Protein AF-A0A1M3QFX0-F1 (afdb_monomer_lite)

Structure (mmCIF, N/CA/C/O backbone):
data_AF-A0A1M3QFX0-F1
#
_entry.id   AF-A0A1M3QFX0-F1
#
loop_
_atom_site.group_PDB
_atom_site.id
_atom_site.type_symbol
_atom_site.label_atom_id
_atom_site.label_alt_id
_atom_site.label_comp_id
_atom_site.label_asym_id
_atom_site.label_entity_id
_atom_site.label_seq_id
_atom_site.pdbx_PDB_ins_code
_atom_site.Cartn_x
_atom_site.Cartn_y
_atom_site.Cartn_z
_atom_site.occupancy
_atom_site.B_iso_or_equiv
_atom_site.auth_seq_id
_atom_site.auth_comp_id
_atom_site.auth_asym_id
_atom_site.auth_atom_id
_atom_site.pdbx_PDB_model_num
ATOM 1 N N . MET A 1 1 ? -25.333 50.705 -38.492 1.00 44.38 1 MET A N 1
ATOM 2 C CA . MET A 1 1 ? -23.879 50.464 -38.348 1.00 44.38 1 MET A CA 1
ATOM 3 C C . MET A 1 1 ? -23.683 49.141 -37.616 1.00 44.38 1 MET A C 1
ATOM 5 O O . MET A 1 1 ? -24.279 48.973 -36.563 1.00 44.38 1 MET A O 1
ATOM 9 N N . LYS A 1 2 ? -22.956 48.183 -38.211 1.00 36.97 2 LYS A N 1
ATOM 10 C CA . LYS A 1 2 ? -22.658 46.854 -37.637 1.00 36.97 2 LYS A CA 1
ATOM 11 C C . LYS A 1 2 ? -21.360 46.930 -36.823 1.00 36.97 2 LYS A C 1
ATOM 13 O O . LYS A 1 2 ? -20.365 47.413 -37.351 1.00 36.97 2 LYS A O 1
ATOM 18 N N . ILE A 1 3 ? -21.370 46.429 -35.590 1.00 49.78 3 ILE A N 1
ATOM 19 C CA . ILE A 1 3 ? -20.168 46.208 -34.769 1.00 49.78 3 ILE A CA 1
ATOM 20 C C . ILE A 1 3 ? -19.787 44.726 -34.926 1.00 49.78 3 ILE A C 1
ATOM 22 O O . ILE A 1 3 ? -20.654 43.878 -34.702 1.00 49.78 3 ILE A O 1
ATOM 26 N N . PRO A 1 4 ? -18.556 44.373 -35.338 1.00 44.28 4 PRO A N 1
ATOM 27 C CA . PRO A 1 4 ? -18.133 42.982 -35.371 1.00 44.28 4 PRO A CA 1
ATOM 28 C C . PRO A 1 4 ? -17.751 42.529 -33.957 1.00 44.28 4 PRO A C 1
ATOM 30 O O . PRO A 1 4 ? -16.927 43.153 -33.291 1.00 44.28 4 PRO A O 1
ATOM 33 N N . ILE A 1 5 ? -18.360 41.439 -33.499 1.00 51.53 5 ILE A N 1
ATOM 34 C CA . ILE A 1 5 ? -18.006 40.763 -32.250 1.00 51.53 5 ILE A CA 1
ATOM 35 C C . ILE A 1 5 ? -16.856 39.806 -32.583 1.00 51.53 5 ILE A C 1
ATOM 37 O O . ILE A 1 5 ? -17.046 38.873 -33.364 1.00 51.53 5 ILE A O 1
ATOM 41 N N . LEU A 1 6 ? -15.664 40.039 -32.029 1.00 47.34 6 LEU A N 1
ATOM 42 C CA . LEU A 1 6 ? -14.595 39.038 -32.038 1.00 47.34 6 LEU A CA 1
ATOM 43 C C . LEU A 1 6 ? -14.904 37.963 -30.986 1.00 47.34 6 LEU A C 1
ATOM 45 O O . LEU A 1 6 ? -15.192 38.318 -29.840 1.00 47.34 6 LEU A O 1
ATOM 49 N N . PRO A 1 7 ? -14.809 36.663 -31.311 1.00 45.91 7 PRO A N 1
ATOM 50 C CA . PRO A 1 7 ? -14.850 35.631 -30.291 1.00 45.91 7 PRO A CA 1
ATOM 51 C C . PRO A 1 7 ? -13.536 35.653 -29.503 1.00 45.91 7 PRO A C 1
ATOM 53 O O . PRO A 1 7 ? -12.452 35.474 -30.060 1.00 45.91 7 PRO A O 1
ATOM 56 N N . ALA A 1 8 ? -13.638 35.872 -28.192 1.00 52.50 8 ALA A N 1
ATOM 57 C CA . ALA A 1 8 ? -12.545 35.633 -27.265 1.00 52.50 8 ALA A CA 1
ATOM 58 C C . ALA A 1 8 ? -12.223 34.132 -27.276 1.00 52.50 8 ALA A C 1
ATOM 60 O O . ALA A 1 8 ? -13.025 33.309 -26.833 1.00 52.50 8 ALA A O 1
ATOM 61 N N . ALA A 1 9 ? -11.057 33.773 -27.808 1.00 51.00 9 ALA A N 1
ATOM 62 C CA . ALA A 1 9 ? -10.515 32.435 -27.658 1.00 51.00 9 ALA A CA 1
ATOM 63 C C . ALA A 1 9 ? -10.154 32.231 -26.182 1.00 51.00 9 ALA A C 1
ATOM 65 O O . ALA A 1 9 ? -9.140 32.734 -25.699 1.00 51.00 9 ALA A O 1
ATOM 66 N N . VAL A 1 10 ? -11.001 31.507 -25.453 1.00 49.09 10 VAL A N 1
ATOM 67 C CA . VAL A 1 10 ? -10.635 30.961 -24.148 1.00 49.09 10 VAL A CA 1
ATOM 68 C C . VAL A 1 10 ? -9.658 29.824 -24.423 1.00 49.09 10 VAL A C 1
ATOM 70 O O . VAL A 1 10 ? -10.055 28.715 -24.773 1.00 49.09 10 VAL A O 1
ATOM 73 N N . VAL A 1 11 ? -8.362 30.114 -24.318 1.00 46.59 11 VAL A N 1
ATOM 74 C CA . VAL A 1 11 ? -7.335 29.073 -24.257 1.00 46.59 11 VAL A CA 1
ATOM 75 C C . VAL A 1 11 ? -7.480 28.423 -22.887 1.00 46.59 11 VAL A C 1
ATOM 77 O O . VAL A 1 11 ? -6.960 28.913 -21.888 1.00 46.59 11 VAL A O 1
ATOM 80 N N . LEU A 1 12 ? -8.258 27.344 -22.835 1.00 43.19 12 LEU A N 1
ATOM 81 C CA . LEU A 1 12 ? -8.320 26.466 -21.679 1.00 43.19 12 LEU A CA 1
ATOM 82 C C . LEU A 1 12 ? -6.999 25.689 -21.638 1.00 43.19 12 LEU A C 1
ATOM 84 O O . LEU A 1 12 ? -6.868 24.625 -22.236 1.00 43.19 12 LEU A O 1
ATOM 88 N N . THR A 1 13 ? -5.985 26.259 -20.992 1.00 47.16 13 THR A N 1
ATOM 89 C CA . THR A 1 13 ? -4.752 25.551 -20.652 1.00 47.16 13 THR A CA 1
ATOM 90 C C . THR A 1 13 ? -5.096 24.473 -19.631 1.00 47.16 13 THR A C 1
ATOM 92 O O . THR A 1 13 ? -5.205 24.725 -18.432 1.00 47.16 13 THR A O 1
ATOM 95 N N . THR A 1 14 ? -5.300 23.248 -20.111 1.00 44.59 14 THR A N 1
ATOM 96 C CA . THR A 1 14 ? -5.344 22.052 -19.275 1.00 44.59 14 THR A CA 1
ATOM 97 C C . THR A 1 14 ? -3.975 21.871 -18.624 1.00 44.59 14 THR A C 1
ATOM 99 O O . THR A 1 14 ? -3.001 21.460 -19.251 1.00 44.59 14 THR A O 1
ATOM 102 N N . LEU A 1 15 ? -3.889 22.233 -17.344 1.00 43.41 15 LEU A N 1
ATOM 103 C CA . LEU A 1 15 ? -2.782 21.861 -16.474 1.00 43.41 15 LEU A CA 1
ATOM 104 C C . LEU A 1 15 ? -2.763 20.333 -16.368 1.00 43.41 15 LEU A C 1
ATOM 106 O O . LEU A 1 15 ? -3.606 19.740 -15.700 1.00 43.41 15 LEU A O 1
ATOM 110 N N . PHE A 1 16 ? -1.796 19.691 -17.023 1.00 44.28 16 PHE A N 1
ATOM 111 C CA . PHE A 1 16 ? -1.455 18.295 -16.767 1.00 44.28 16 PHE A CA 1
ATOM 112 C C . PHE A 1 16 ? -0.711 18.205 -15.430 1.00 44.28 16 PHE A C 1
ATOM 114 O O . PHE A 1 16 ? 0.499 18.001 -15.378 1.00 44.28 16 PHE A O 1
ATOM 121 N N . THR A 1 17 ? -1.420 18.389 -14.320 1.00 40.72 17 THR A N 1
ATOM 122 C CA . THR A 1 17 ? -0.941 17.910 -13.028 1.00 40.72 17 THR A CA 1
ATOM 123 C C . THR A 1 17 ? -1.111 16.398 -13.029 1.00 40.72 17 THR A C 1
ATOM 125 O O . THR A 1 17 ? -2.207 15.884 -12.826 1.00 40.72 17 THR A O 1
ATOM 128 N N . THR A 1 18 ? -0.024 15.652 -13.234 1.00 46.19 18 THR A N 1
ATOM 129 C CA . THR A 1 18 ? 0.026 14.197 -13.002 1.00 46.19 18 THR A CA 1
ATOM 130 C C . THR A 1 18 ? -0.019 13.886 -11.501 1.00 46.19 18 THR A C 1
ATOM 132 O O . THR A 1 18 ? 0.779 13.109 -10.979 1.00 46.19 18 THR A O 1
ATOM 135 N N . ALA A 1 19 ? -0.939 14.514 -10.768 1.00 44.12 19 ALA A N 1
ATOM 136 C CA . ALA A 1 19 ? -1.335 14.043 -9.460 1.00 4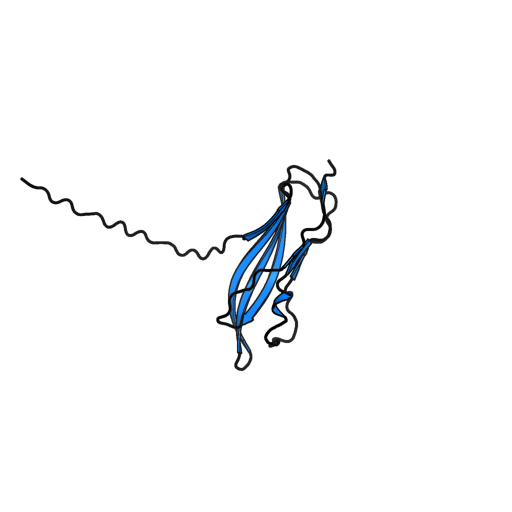4.12 19 ALA A CA 1
ATOM 137 C C . ALA A 1 19 ? -2.111 12.748 -9.705 1.00 44.12 19 ALA A C 1
ATOM 139 O O . ALA A 1 19 ? -3.308 12.778 -9.971 1.00 44.12 19 ALA A O 1
ATOM 140 N N . GLN A 1 20 ? -1.412 11.610 -9.692 1.00 62.03 20 GLN A N 1
ATOM 141 C CA . GLN A 1 20 ? -2.087 10.317 -9.705 1.00 62.03 20 GLN A CA 1
ATOM 142 C C . GLN A 1 20 ? -3.019 10.288 -8.487 1.00 62.03 20 GLN A C 1
ATOM 144 O O . GLN A 1 20 ? -2.575 10.504 -7.352 1.00 62.03 20 GLN A O 1
ATOM 149 N N . ALA A 1 21 ? -4.319 10.165 -8.756 1.00 72.56 21 ALA A N 1
ATOM 150 C CA . ALA A 1 21 ? -5.345 10.135 -7.729 1.00 72.56 21 ALA A CA 1
ATOM 151 C C . ALA A 1 21 ? -5.119 8.914 -6.830 1.00 72.56 21 ALA A C 1
ATOM 153 O O . ALA A 1 21 ? -4.674 7.867 -7.297 1.00 72.56 21 ALA A O 1
ATOM 154 N N . GLN A 1 22 ? -5.401 9.062 -5.537 1.00 85.81 22 GLN A N 1
ATOM 155 C CA . GLN A 1 22 ? -5.455 7.925 -4.625 1.00 85.81 22 GLN A CA 1
ATOM 156 C C . GLN A 1 22 ? -6.634 7.041 -5.040 1.00 85.81 22 GLN A C 1
ATOM 158 O O . GLN A 1 22 ? -7.775 7.500 -5.084 1.00 85.81 22 GLN A O 1
ATOM 163 N N . GLU A 1 23 ? -6.349 5.791 -5.380 1.00 91.88 23 GLU A N 1
ATOM 164 C CA . GLU A 1 23 ? -7.335 4.807 -5.804 1.00 91.88 23 GLU A CA 1
ATOM 165 C C . GLU A 1 23 ? -7.776 3.971 -4.601 1.00 91.88 23 GLU A C 1
ATOM 167 O O . GLU A 1 23 ? -6.958 3.390 -3.882 1.00 91.88 23 GLU A O 1
ATOM 172 N N . VAL A 1 24 ? -9.088 3.923 -4.364 1.00 95.25 24 VAL A N 1
ATOM 173 C CA . VAL A 1 24 ? -9.681 3.134 -3.281 1.00 95.25 24 VAL A CA 1
ATOM 174 C C . VAL A 1 24 ? -9.845 1.694 -3.748 1.00 95.25 24 VAL A C 1
ATOM 176 O O . VAL A 1 24 ? -10.609 1.426 -4.670 1.00 95.25 24 VAL A O 1
ATOM 179 N N . LEU A 1 25 ? -9.152 0.773 -3.080 1.00 95.12 25 LEU A N 1
ATOM 180 C CA . LEU A 1 25 ? -9.208 -0.661 -3.372 1.00 95.12 25 LEU A CA 1
ATOM 181 C C . LEU A 1 25 ? -10.447 -1.294 -2.747 1.00 95.12 25 LEU A C 1
ATOM 183 O O . LEU A 1 25 ? -11.133 -2.098 -3.371 1.00 95.12 25 LEU A O 1
ATOM 187 N N . VAL A 1 26 ? -10.738 -0.911 -1.503 1.00 97.31 26 VAL A N 1
ATOM 188 C CA . VAL A 1 26 ? -11.922 -1.354 -0.771 1.00 97.31 26 VAL A CA 1
ATOM 189 C C . VAL A 1 26 ? -12.268 -0.344 0.315 1.00 97.31 26 VAL A C 1
ATOM 191 O O . VAL A 1 26 ? -11.389 0.254 0.937 1.00 97.31 26 VAL A O 1
ATOM 194 N N . LYS A 1 27 ? -13.567 -0.169 0.555 1.00 97.25 27 LYS A N 1
ATOM 195 C CA . LYS A 1 27 ? -14.102 0.595 1.678 1.00 97.25 27 LYS A CA 1
ATOM 196 C C . LYS A 1 27 ? -15.267 -0.172 2.285 1.00 97.25 27 LYS A C 1
ATOM 198 O O . LYS A 1 27 ? -16.256 -0.413 1.598 1.00 97.25 27 LYS A O 1
ATOM 203 N N . ASP A 1 28 ? -15.158 -0.516 3.561 1.00 97.31 28 ASP A N 1
ATOM 204 C CA . ASP A 1 28 ? -16.202 -1.201 4.318 1.00 97.31 28 ASP A CA 1
ATOM 205 C C . ASP A 1 28 ? -16.451 -0.474 5.640 1.00 97.31 28 ASP A C 1
ATOM 207 O O . ASP A 1 28 ? -15.525 -0.212 6.402 1.00 97.31 28 ASP A O 1
ATOM 211 N N . LYS A 1 29 ? -17.707 -0.085 5.882 1.00 95.94 29 LYS A N 1
ATOM 212 C CA . LYS A 1 29 ? -18.161 0.645 7.085 1.00 95.94 29 LYS A CA 1
ATOM 213 C C . LYS A 1 29 ? -17.236 1.794 7.531 1.00 95.94 29 LYS A C 1
ATOM 215 O O . LYS A 1 29 ? -17.030 2.018 8.716 1.00 95.94 29 LYS A O 1
ATOM 220 N N . GLY A 1 30 ? -16.672 2.530 6.571 1.00 95.88 30 GLY A N 1
ATOM 221 C CA . GLY A 1 30 ? -15.784 3.670 6.828 1.00 95.88 30 GLY A CA 1
ATOM 222 C C . GLY A 1 30 ? -14.315 3.319 7.086 1.00 95.88 30 GLY A C 1
ATOM 223 O O . GLY A 1 30 ? -13.501 4.235 7.171 1.00 95.88 30 GLY A O 1
ATOM 224 N N . VAL A 1 31 ? -13.956 2.036 7.115 1.00 97.62 31 VAL A N 1
ATOM 225 C CA . VAL A 1 31 ? -12.569 1.564 7.052 1.00 97.62 31 VAL A CA 1
ATOM 226 C C . VAL A 1 31 ? -12.190 1.351 5.588 1.00 97.62 31 VAL A C 1
ATOM 228 O O . VAL A 1 31 ? -12.955 0.749 4.833 1.00 97.62 31 VAL A O 1
ATOM 231 N N . ALA A 1 32 ? -11.044 1.866 5.148 1.00 98.12 32 ALA A N 1
ATOM 232 C CA . ALA A 1 32 ? -10.642 1.811 3.747 1.00 98.12 32 ALA A CA 1
ATOM 233 C C . ALA A 1 32 ? -9.192 1.367 3.569 1.00 98.12 32 ALA A C 1
ATOM 235 O O . ALA A 1 32 ? -8.308 1.797 4.307 1.00 98.12 32 ALA A O 1
ATOM 236 N N . LEU A 1 33 ? -8.961 0.560 2.533 1.00 97.75 33 LEU A N 1
ATOM 237 C CA . LEU A 1 33 ? -7.647 0.386 1.929 1.00 97.75 33 LEU A CA 1
ATOM 238 C C . LEU A 1 33 ? -7.619 1.097 0.587 1.00 97.75 33 LEU A C 1
ATOM 240 O O . LEU A 1 33 ? -8.516 0.953 -0.248 1.00 97.75 33 LEU A O 1
ATOM 244 N N . SER A 1 34 ? -6.551 1.839 0.363 1.00 97.38 34 SER A N 1
ATOM 245 C CA . SER A 1 34 ? -6.320 2.553 -0.883 1.00 97.38 34 SER A CA 1
ATOM 246 C C . SER A 1 34 ? -4.834 2.610 -1.192 1.00 97.38 34 SER A C 1
ATOM 248 O O . SER A 1 34 ? -3.988 2.244 -0.370 1.00 97.38 34 SER A O 1
ATOM 250 N N . TYR A 1 35 ? -4.499 3.038 -2.400 1.00 96.00 35 TYR A N 1
ATOM 251 C CA . TYR A 1 35 ? -3.117 3.236 -2.788 1.00 96.00 35 TYR A CA 1
ATOM 252 C C . TYR A 1 35 ? -2.968 4.403 -3.753 1.00 96.00 35 TYR A C 1
ATOM 254 O O . TYR A 1 35 ? -3.914 4.850 -4.393 1.00 96.00 35 TYR A O 1
ATOM 262 N N . LYS A 1 36 ? -1.743 4.895 -3.859 1.00 95.44 36 LYS A N 1
ATOM 263 C CA . LYS A 1 36 ? -1.315 5.822 -4.893 1.00 95.44 36 LYS A CA 1
ATOM 264 C C . LYS A 1 36 ? -0.047 5.278 -5.522 1.00 95.44 36 LYS A C 1
ATOM 266 O O . LYS A 1 36 ? 0.896 4.931 -4.808 1.00 95.44 36 LYS A O 1
ATOM 271 N N . SER A 1 37 ? -0.014 5.228 -6.844 1.00 92.31 37 SER A N 1
ATOM 272 C CA . SER A 1 37 ? 1.215 5.012 -7.595 1.00 92.31 37 SER A CA 1
ATOM 273 C C . SER A 1 37 ? 1.865 6.346 -7.961 1.00 92.31 37 SER A C 1
ATOM 275 O O . SER A 1 37 ? 1.221 7.395 -7.980 1.00 92.31 37 SER A O 1
ATOM 277 N N . GLU A 1 38 ? 3.160 6.306 -8.241 1.00 92.62 38 GLU A N 1
ATOM 278 C CA . GLU A 1 38 ? 3.908 7.410 -8.829 1.00 92.62 38 GLU A CA 1
ATOM 279 C C . GLU A 1 38 ? 5.063 6.829 -9.643 1.00 92.62 38 GLU A C 1
ATOM 281 O O . GLU A 1 38 ? 5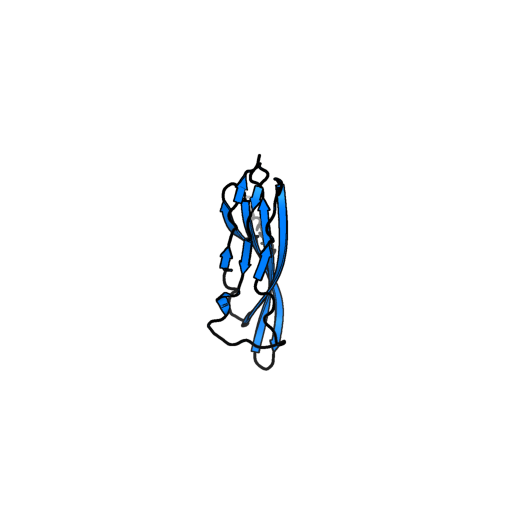.865 6.054 -9.116 1.00 92.62 38 GLU A O 1
ATOM 286 N N . TYR A 1 39 ? 5.166 7.192 -10.922 1.00 91.38 39 TYR A N 1
ATOM 287 C CA . TYR A 1 39 ? 6.367 6.890 -11.698 1.00 91.38 39 TYR A CA 1
ATOM 288 C C . TYR A 1 39 ? 7.550 7.678 -11.129 1.00 91.38 39 TYR A C 1
ATOM 290 O O . TYR A 1 39 ? 7.466 8.889 -10.956 1.00 91.38 39 TYR A O 1
ATOM 298 N N . THR A 1 40 ? 8.666 7.000 -10.871 1.00 89.06 40 THR A N 1
ATOM 299 C CA . THR A 1 40 ? 9.853 7.626 -10.269 1.00 89.06 40 THR A CA 1
ATOM 300 C C . THR A 1 40 ? 10.994 7.789 -11.260 1.00 89.06 40 THR A C 1
ATOM 302 O O . THR A 1 40 ? 11.553 8.876 -11.383 1.00 89.06 40 THR A O 1
ATOM 305 N N . LYS A 1 41 ? 11.380 6.713 -11.951 1.00 87.94 41 LYS A N 1
ATOM 306 C CA . LYS A 1 41 ? 12.507 6.699 -12.889 1.00 87.94 41 LYS A CA 1
ATOM 307 C C . LYS A 1 41 ? 12.494 5.449 -13.757 1.00 87.94 41 LYS A C 1
ATOM 309 O O . LYS A 1 41 ? 11.889 4.443 -13.392 1.00 87.94 41 LYS A O 1
ATOM 314 N N . SER A 1 42 ? 13.248 5.502 -14.849 1.00 88.69 42 SER A N 1
ATOM 315 C CA . SER A 1 42 ? 13.599 4.334 -15.651 1.00 88.69 42 SER A CA 1
ATOM 316 C C . SER A 1 42 ? 14.919 3.758 -15.129 1.00 88.69 42 SER A C 1
ATOM 318 O O . SER A 1 42 ? 15.849 4.497 -14.792 1.00 88.69 42 SER A O 1
ATOM 320 N N . ILE A 1 43 ? 14.990 2.438 -15.003 1.00 82.50 43 ILE A N 1
ATOM 321 C CA . ILE A 1 43 ? 16.168 1.678 -14.586 1.00 82.50 43 ILE A CA 1
ATOM 322 C C . ILE A 1 43 ? 16.586 0.803 -15.759 1.00 82.50 43 ILE A C 1
ATOM 324 O O . ILE A 1 43 ? 15.782 0.045 -16.292 1.00 82.50 43 ILE A O 1
ATOM 328 N N . THR A 1 44 ? 17.856 0.885 -16.146 1.00 86.06 44 THR A N 1
ATOM 329 C CA . THR A 1 44 ? 18.436 0.017 -17.176 1.00 86.06 44 THR A CA 1
ATOM 330 C C . THR A 1 44 ? 19.311 -1.043 -16.514 1.00 86.06 44 THR A C 1
ATOM 332 O O . THR A 1 44 ? 20.233 -0.706 -15.775 1.00 86.06 44 THR A O 1
ATOM 335 N N . CYS A 1 45 ? 19.028 -2.314 -16.791 1.00 77.44 45 CYS A N 1
ATOM 336 C CA . CYS A 1 45 ? 19.774 -3.471 -16.297 1.00 77.44 45 CYS A CA 1
ATOM 337 C C . CYS A 1 45 ? 20.155 -4.354 -17.493 1.00 77.44 45 CYS A C 1
ATOM 339 O O . CYS A 1 45 ? 19.313 -5.066 -18.048 1.00 77.44 45 CYS A O 1
ATOM 341 N N . GLY A 1 46 ? 21.423 -4.293 -17.910 1.00 82.31 46 GLY A N 1
ATOM 342 C CA . GLY A 1 46 ? 21.880 -4.932 -19.146 1.00 82.31 46 GLY A CA 1
ATOM 343 C C . GLY A 1 46 ? 21.166 -4.340 -20.365 1.00 82.31 46 GLY A C 1
ATOM 344 O O . GLY A 1 46 ? 21.177 -3.130 -20.566 1.00 82.31 46 GLY A O 1
ATOM 345 N N . THR A 1 47 ? 20.522 -5.189 -21.164 1.00 82.88 47 THR A N 1
ATOM 346 C CA . THR A 1 47 ? 19.728 -4.775 -22.335 1.00 82.88 47 THR A CA 1
ATOM 347 C C . THR A 1 47 ? 18.261 -4.475 -22.013 1.00 82.88 47 THR A C 1
ATOM 349 O O . THR A 1 47 ? 17.522 -4.049 -22.898 1.00 82.88 47 THR A O 1
ATOM 352 N N . LYS A 1 48 ? 17.817 -4.696 -20.768 1.00 79.94 48 LYS A N 1
ATOM 353 C CA . LYS A 1 48 ? 16.425 -4.498 -20.342 1.00 79.94 48 LYS A CA 1
ATOM 354 C C . LYS A 1 48 ? 16.243 -3.135 -19.670 1.00 79.94 48 LYS A C 1
ATOM 356 O O . LYS A 1 48 ? 17.123 -2.680 -18.935 1.00 79.94 48 LYS A O 1
ATOM 361 N N . LYS A 1 49 ? 15.073 -2.522 -19.866 1.00 84.88 49 LYS A N 1
ATOM 362 C CA . LYS A 1 49 ? 14.650 -1.287 -19.194 1.00 84.88 49 LYS A CA 1
ATOM 363 C C . LYS A 1 49 ? 13.371 -1.509 -18.399 1.00 84.88 49 LYS A C 1
ATOM 365 O O . LYS A 1 49 ? 12.488 -2.247 -18.832 1.00 84.88 49 LYS A O 1
ATOM 370 N N . PHE A 1 50 ? 13.288 -0.863 -17.244 1.00 83.25 50 PHE A N 1
ATOM 371 C CA . PHE A 1 50 ? 12.183 -0.986 -16.303 1.00 83.25 50 PHE A CA 1
ATOM 372 C C . PHE A 1 50 ? 11.734 0.391 -15.828 1.00 83.25 50 PHE A C 1
ATOM 374 O O . PHE A 1 50 ? 12.555 1.181 -15.367 1.00 83.25 50 PHE A O 1
ATOM 381 N N . ALA A 1 51 ? 10.434 0.653 -15.852 1.00 86.00 51 ALA A N 1
ATOM 382 C CA . ALA A 1 51 ? 9.832 1.754 -15.123 1.00 86.00 51 ALA A CA 1
ATOM 383 C C . ALA A 1 51 ? 9.725 1.389 -13.632 1.00 86.00 51 ALA A C 1
ATOM 385 O O . ALA A 1 51 ? 9.191 0.340 -13.264 1.00 86.00 51 ALA A O 1
ATOM 386 N N . GLN A 1 52 ? 10.241 2.251 -12.756 1.00 86.25 52 GLN A N 1
ATOM 387 C CA . GLN A 1 52 ? 10.069 2.125 -11.313 1.00 86.25 52 GLN A CA 1
ATOM 388 C C . GLN A 1 52 ? 8.889 2.969 -10.846 1.00 86.25 52 GLN A C 1
ATOM 390 O O . GLN A 1 52 ? 8.883 4.189 -11.021 1.00 86.25 52 GLN A O 1
ATOM 395 N N . TYR A 1 53 ? 7.969 2.335 -10.126 1.00 88.19 53 TYR A N 1
ATOM 396 C CA . TYR A 1 53 ? 6.857 2.995 -9.459 1.00 88.19 53 TYR A CA 1
ATOM 397 C C . TYR A 1 53 ? 7.055 2.977 -7.945 1.00 88.19 53 TYR A C 1
ATOM 399 O O . TYR A 1 53 ? 7.413 1.949 -7.363 1.00 88.19 53 TYR A O 1
ATOM 407 N N . LYS A 1 54 ? 6.826 4.121 -7.302 1.00 91.31 54 LYS A N 1
ATOM 408 C CA . LYS A 1 54 ? 6.620 4.217 -5.858 1.00 91.31 54 LYS A CA 1
ATOM 409 C C . LYS A 1 54 ? 5.144 3.983 -5.594 1.00 91.31 54 LYS A C 1
ATOM 411 O O . LYS A 1 54 ? 4.304 4.681 -6.152 1.00 91.31 54 LYS A O 1
ATOM 416 N N . ILE A 1 55 ? 4.840 3.023 -4.737 1.00 92.94 55 ILE A N 1
ATOM 417 C CA . ILE A 1 55 ? 3.482 2.755 -4.291 1.00 92.94 55 ILE A CA 1
ATOM 418 C C . ILE A 1 55 ? 3.363 3.210 -2.847 1.00 92.94 55 ILE A C 1
ATOM 420 O O . ILE A 1 55 ? 4.155 2.790 -2.006 1.00 92.94 55 ILE A O 1
ATOM 424 N N . THR A 1 56 ? 2.385 4.065 -2.564 1.00 95.75 56 THR A N 1
ATOM 425 C CA . THR A 1 56 ? 2.002 4.431 -1.198 1.00 95.75 56 THR A CA 1
ATOM 426 C C . THR A 1 56 ? 0.653 3.794 -0.907 1.00 95.75 56 THR A C 1
ATOM 428 O O . THR A 1 56 ? -0.326 4.138 -1.558 1.00 95.75 56 THR A O 1
ATOM 431 N N . ALA A 1 57 ? 0.611 2.832 0.008 1.00 97.12 57 ALA A N 1
ATOM 432 C CA . ALA A 1 57 ? -0.619 2.216 0.487 1.00 97.12 57 ALA A CA 1
ATOM 433 C C . ALA A 1 57 ? -1.132 2.987 1.705 1.00 97.12 57 ALA A C 1
ATOM 435 O O . ALA A 1 57 ? -0.326 3.456 2.509 1.00 97.12 57 ALA A O 1
ATOM 436 N N . TYR A 1 58 ? -2.449 3.058 1.864 1.00 97.81 58 TYR A N 1
ATOM 437 C CA . TYR A 1 58 ? -3.107 3.704 2.995 1.00 97.81 58 TYR A CA 1
ATOM 438 C C . TYR A 1 58 ? -4.139 2.760 3.603 1.00 97.81 58 TYR A C 1
ATOM 440 O O . TYR A 1 58 ? -4.918 2.143 2.872 1.00 97.81 58 TYR A O 1
ATOM 448 N N . LEU A 1 59 ? -4.149 2.688 4.930 1.00 98.25 59 LEU A N 1
ATOM 449 C CA . LEU A 1 59 ? -5.216 2.102 5.727 1.00 98.25 59 LEU A CA 1
ATOM 450 C C . LEU A 1 59 ? -5.838 3.230 6.547 1.00 98.25 59 LEU A C 1
ATOM 452 O O . LEU A 1 59 ? -5.147 3.901 7.312 1.00 98.25 59 LEU A O 1
ATOM 456 N N . GLU A 1 60 ? -7.136 3.451 6.383 1.00 98.00 60 GLU A N 1
ATOM 457 C CA . GLU A 1 60 ? -7.855 4.563 7.007 1.00 98.00 60 GLU A CA 1
ATOM 458 C C . GLU A 1 60 ? -9.039 4.045 7.820 1.00 98.00 60 GLU A C 1
ATOM 460 O O . GLU A 1 60 ? -9.800 3.212 7.334 1.00 98.00 60 GLU A O 1
ATOM 465 N N . ASN A 1 61 ? -9.226 4.566 9.033 1.00 98.12 61 ASN A N 1
ATOM 466 C CA . ASN A 1 61 ? -10.437 4.394 9.826 1.00 98.12 61 ASN A CA 1
ATOM 467 C C . ASN A 1 61 ? -11.168 5.734 9.921 1.00 98.12 61 ASN A C 1
ATOM 469 O O . ASN A 1 61 ? -10.804 6.598 10.714 1.00 98.12 61 ASN A O 1
ATOM 473 N N . ASN A 1 62 ? -12.229 5.872 9.134 1.00 97.69 62 ASN A N 1
ATOM 474 C CA . ASN A 1 62 ? -13.183 6.976 9.185 1.00 97.69 62 ASN A CA 1
ATOM 475 C C . ASN A 1 62 ? -14.599 6.443 9.469 1.00 97.69 62 ASN A C 1
ATOM 477 O O . ASN A 1 62 ? -15.582 6.936 8.915 1.00 97.69 62 ASN A O 1
ATOM 481 N N . SER A 1 63 ? -14.700 5.375 10.267 1.00 96.69 63 SER A N 1
ATOM 482 C CA . SER A 1 63 ? -15.968 4.705 10.583 1.00 96.69 63 SER A CA 1
ATOM 483 C C . SER A 1 63 ? -16.849 5.470 11.569 1.00 96.69 63 SER A C 1
ATOM 485 O O . SER A 1 63 ? -18.035 5.177 11.669 1.00 96.69 63 SER A O 1
ATOM 487 N N . GLY A 1 64 ? -16.289 6.445 12.289 1.00 97.38 64 GLY A N 1
ATOM 488 C CA . GLY A 1 64 ? -16.928 7.053 13.457 1.00 97.38 64 GLY A CA 1
ATOM 489 C C . GLY A 1 64 ? -16.642 6.314 14.768 1.00 97.38 64 GLY A C 1
ATOM 490 O O . GLY A 1 64 ? -17.007 6.832 15.816 1.00 97.38 64 GLY A O 1
ATOM 491 N N . HIS A 1 65 ? -15.948 5.173 14.715 1.00 97.69 65 HIS A N 1
ATOM 492 C CA . HIS A 1 65 ? -15.751 4.259 15.839 1.00 97.69 65 HIS A CA 1
ATOM 493 C C . HIS A 1 65 ? -14.276 3.914 16.075 1.00 97.69 65 HIS A C 1
ATOM 495 O O . HIS A 1 65 ? -13.430 4.027 15.179 1.00 97.69 65 HIS A O 1
ATOM 501 N N . THR A 1 66 ? -13.976 3.442 17.281 1.00 98.12 66 THR A N 1
ATOM 502 C CA . THR A 1 66 ? -12.718 2.746 17.587 1.00 98.12 66 THR A CA 1
ATOM 503 C C . THR A 1 66 ? -12.831 1.276 17.178 1.00 98.12 66 THR A C 1
ATOM 505 O O . THR A 1 66 ? -13.834 0.627 17.476 1.00 98.12 66 THR A O 1
ATOM 508 N N . ILE A 1 67 ? -11.807 0.733 16.510 1.00 98.12 67 ILE A N 1
ATOM 509 C CA . ILE A 1 67 ? -11.817 -0.650 16.004 1.00 98.12 67 ILE A CA 1
ATOM 510 C C . ILE A 1 67 ? -10.647 -1.497 16.496 1.00 98.12 67 ILE A C 1
ATOM 512 O O . ILE A 1 67 ? -9.542 -0.995 16.695 1.00 98.12 67 ILE A O 1
ATOM 516 N N . ASN A 1 68 ? -10.864 -2.808 16.580 1.00 98.06 68 ASN A N 1
ATOM 517 C CA . ASN A 1 68 ? -9.786 -3.780 16.408 1.00 98.06 68 ASN A CA 1
ATOM 518 C C . ASN A 1 68 ? -9.771 -4.208 14.943 1.00 98.06 68 ASN A C 1
ATOM 520 O O . ASN A 1 68 ? -10.818 -4.542 14.390 1.00 98.06 68 ASN A O 1
ATOM 524 N N . ILE A 1 69 ? -8.602 -4.215 14.310 1.00 97.69 69 ILE A N 1
ATOM 525 C CA . ILE A 1 69 ? -8.448 -4.652 12.923 1.00 97.69 69 ILE A CA 1
ATOM 526 C C . ILE A 1 69 ? -7.300 -5.643 12.804 1.00 97.69 69 ILE A C 1
ATOM 528 O O . ILE A 1 69 ? -6.188 -5.425 13.292 1.00 97.69 69 ILE A O 1
ATOM 532 N N . GLY A 1 70 ? -7.597 -6.757 12.140 1.00 97.62 70 GLY A N 1
ATOM 533 C CA . GLY A 1 70 ? -6.606 -7.743 11.763 1.00 97.62 70 GLY A CA 1
ATOM 534 C C . GLY A 1 70 ? -5.626 -7.203 10.724 1.00 97.62 70 GLY A C 1
ATOM 535 O O . GLY A 1 70 ? -5.752 -6.109 10.182 1.00 97.62 70 GLY A O 1
ATOM 536 N N . TYR A 1 71 ? -4.649 -8.033 10.407 1.00 96.00 71 TYR A N 1
ATOM 537 C CA . TYR A 1 71 ? -3.663 -7.766 9.376 1.00 96.00 71 TYR A CA 1
ATOM 538 C C . TYR A 1 71 ? -4.293 -7.288 8.049 1.00 96.00 71 TYR A C 1
ATOM 540 O O . TYR A 1 71 ? -5.251 -7.898 7.564 1.00 96.00 71 TYR A O 1
ATOM 548 N N . SER A 1 72 ? -3.706 -6.258 7.433 1.00 97.50 72 SER A N 1
ATOM 549 C CA . SER A 1 72 ? -4.116 -5.743 6.118 1.00 97.50 72 SER A CA 1
ATOM 550 C C . SER A 1 72 ? -2.915 -5.552 5.188 1.00 97.50 72 SER A C 1
ATOM 552 O O . SER A 1 72 ? -1.799 -5.341 5.657 1.00 97.50 72 SER A O 1
ATOM 554 N N . ASP A 1 73 ? -3.1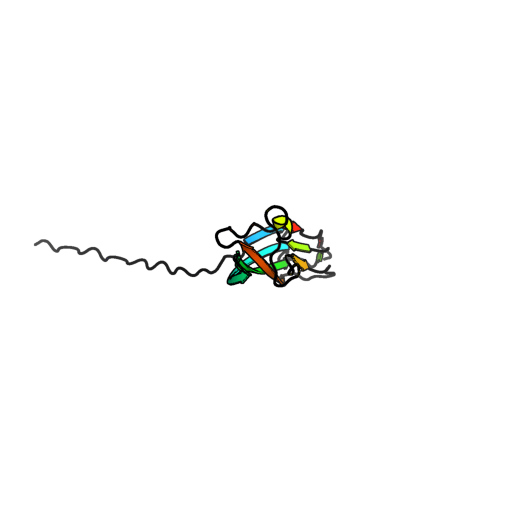08 -5.604 3.868 1.00 95.88 73 ASP A N 1
ATOM 555 C CA . ASP A 1 73 ? -2.020 -5.346 2.917 1.00 95.88 73 ASP A CA 1
ATOM 556 C C . ASP A 1 73 ? -2.457 -4.917 1.518 1.00 95.88 73 ASP A C 1
ATOM 558 O O . ASP A 1 73 ? -3.577 -5.172 1.074 1.00 95.88 73 ASP A O 1
ATOM 562 N N . VAL A 1 74 ? -1.493 -4.323 0.812 1.00 94.44 74 VAL A N 1
ATOM 563 C CA . VAL A 1 74 ? -1.552 -4.029 -0.623 1.00 94.44 74 VAL A CA 1
ATOM 564 C C . VAL A 1 74 ? -0.293 -4.593 -1.279 1.00 94.44 74 VAL A C 1
ATOM 566 O O . VAL A 1 74 ? 0.818 -4.354 -0.796 1.00 94.44 74 VAL A O 1
ATOM 569 N N . SER A 1 75 ? -0.445 -5.327 -2.385 1.00 90.69 75 SER A N 1
ATOM 570 C CA . SER A 1 75 ? 0.644 -6.070 -3.018 1.00 90.69 75 SER A CA 1
ATOM 571 C C . SER A 1 75 ? 0.582 -6.118 -4.544 1.00 90.69 75 SER A C 1
ATOM 573 O O . SER A 1 75 ? -0.429 -6.473 -5.132 1.00 90.69 75 SER A O 1
ATOM 575 N N . HIS A 1 76 ? 1.728 -5.910 -5.188 1.00 84.81 76 HIS A N 1
ATOM 576 C CA . HIS A 1 76 ? 1.961 -6.180 -6.610 1.00 84.81 76 HIS A CA 1
ATOM 577 C C . HIS A 1 76 ? 2.727 -7.503 -6.840 1.00 84.81 76 HIS A C 1
ATOM 579 O O . HIS A 1 76 ? 3.321 -7.711 -7.897 1.00 84.81 76 HIS A O 1
ATOM 585 N N . ASN A 1 77 ? 2.721 -8.433 -5.871 1.00 68.44 77 ASN A N 1
ATOM 586 C CA . ASN A 1 77 ? 3.428 -9.723 -5.972 1.00 68.44 77 ASN A CA 1
ATOM 587 C C . ASN A 1 77 ? 2.952 -10.588 -7.163 1.00 68.44 77 ASN A C 1
ATOM 589 O O . ASN A 1 77 ? 3.698 -11.452 -7.623 1.00 68.44 77 ASN A O 1
ATOM 593 N N . GLY A 1 78 ? 1.726 -10.366 -7.660 1.00 54.34 78 GLY A N 1
ATOM 594 C CA . GLY A 1 78 ? 1.092 -11.124 -8.748 1.00 54.34 78 GLY A CA 1
ATOM 595 C C . GLY A 1 78 ? 1.719 -10.949 -10.139 1.00 54.34 78 GLY A C 1
ATOM 596 O O . GLY A 1 78 ? 1.474 -11.776 -11.013 1.00 54.34 78 GLY A O 1
ATOM 597 N N . TYR A 1 79 ? 2.599 -9.960 -10.343 1.00 53.69 79 TYR A N 1
ATOM 598 C CA . TYR A 1 79 ? 3.339 -9.784 -11.607 1.00 53.69 79 TYR A CA 1
ATOM 599 C C . TYR A 1 79 ? 4.443 -10.849 -11.828 1.00 53.69 79 TYR A C 1
ATOM 601 O O . TYR A 1 79 ? 5.172 -10.833 -12.814 1.00 53.69 79 TYR A O 1
ATOM 609 N N . ARG A 1 80 ? 4.558 -11.837 -10.932 1.00 51.59 80 ARG A N 1
ATOM 610 C CA . ARG A 1 80 ? 5.573 -12.904 -10.972 1.00 51.59 80 ARG A CA 1
ATOM 611 C C . ARG A 1 80 ? 5.513 -13.841 -12.188 1.00 51.59 80 ARG A C 1
ATOM 613 O O . ARG A 1 80 ? 6.488 -14.544 -12.422 1.00 51.59 80 ARG A O 1
ATOM 620 N N . ASN A 1 81 ? 4.406 -13.891 -12.936 1.00 44.81 81 ASN A N 1
ATOM 621 C CA . ASN A 1 81 ? 4.125 -15.013 -13.844 1.00 44.81 81 ASN A CA 1
ATOM 622 C C . ASN A 1 81 ? 4.246 -14.763 -15.353 1.00 44.81 81 ASN A C 1
ATOM 624 O O . ASN A 1 81 ? 3.925 -15.680 -16.106 1.00 44.81 81 ASN A O 1
ATOM 628 N N . LYS A 1 82 ? 4.767 -13.624 -15.828 1.00 42.78 82 LYS A N 1
ATOM 629 C CA . LYS A 1 82 ? 5.310 -13.530 -17.199 1.00 42.78 82 LYS A CA 1
ATOM 630 C C . LYS A 1 82 ? 6.470 -12.544 -17.282 1.00 42.78 82 LYS A C 1
ATOM 632 O O . LYS A 1 82 ? 6.266 -11.371 -17.560 1.00 42.78 82 LYS A O 1
ATOM 637 N N . THR A 1 83 ? 7.674 -13.101 -17.178 1.00 42.94 83 THR A N 1
ATOM 638 C CA . THR A 1 83 ? 8.994 -12.529 -17.503 1.00 42.94 83 THR A CA 1
ATOM 639 C C . THR A 1 83 ? 9.841 -12.237 -16.271 1.00 42.94 83 THR A C 1
ATOM 641 O O . THR A 1 83 ? 9.641 -11.284 -15.530 1.00 42.94 83 THR A O 1
ATOM 644 N N . ASP A 1 84 ? 10.813 -13.122 -16.102 1.00 42.47 84 ASP A N 1
ATOM 645 C CA . ASP A 1 84 ? 11.895 -13.118 -15.134 1.00 42.47 84 ASP A CA 1
ATOM 646 C C . ASP A 1 84 ? 12.428 -11.713 -14.787 1.00 42.47 84 ASP A C 1
ATOM 648 O O . ASP A 1 84 ? 12.928 -10.969 -15.646 1.00 42.47 84 ASP A O 1
ATOM 652 N N . VAL A 1 85 ? 12.277 -11.391 -13.499 1.00 55.97 85 VAL A N 1
ATOM 653 C CA . VAL A 1 85 ? 13.333 -10.981 -12.563 1.00 55.97 85 VAL A CA 1
ATOM 654 C C . VAL A 1 85 ? 14.617 -10.519 -13.265 1.00 55.97 85 VAL A C 1
ATOM 656 O O . VAL A 1 85 ? 15.372 -11.309 -13.822 1.00 55.97 85 VAL A O 1
ATOM 659 N N . SER A 1 86 ? 14.903 -9.219 -13.237 1.00 48.41 86 SER A N 1
ATOM 660 C CA . SER A 1 86 ? 16.223 -8.718 -13.627 1.00 48.41 86 SER A CA 1
ATOM 661 C C . SER A 1 86 ? 16.696 -7.651 -12.646 1.00 48.41 86 SER A C 1
ATOM 663 O O . SER A 1 86 ? 15.878 -6.905 -12.102 1.00 48.41 86 SER A O 1
ATOM 665 N N . PRO A 1 87 ? 18.000 -7.625 -12.338 1.00 51.59 87 PRO A N 1
ATOM 666 C CA . PRO A 1 87 ? 18.470 -7.453 -10.989 1.00 51.59 87 PRO A CA 1
ATOM 667 C C . PRO A 1 87 ? 19.097 -6.079 -10.754 1.00 51.59 87 PRO A C 1
ATOM 669 O O . PRO A 1 87 ? 20.031 -5.655 -11.427 1.00 51.59 87 PRO A O 1
ATOM 672 N N . CYS A 1 88 ? 18.691 -5.478 -9.645 1.00 55.69 88 CYS A N 1
ATOM 673 C CA . CYS A 1 88 ? 19.679 -5.227 -8.594 1.00 55.69 88 CYS A CA 1
ATOM 674 C C . CYS A 1 88 ? 19.600 -6.331 -7.498 1.00 55.69 88 CYS A C 1
ATOM 676 O O . CYS A 1 88 ? 19.860 -6.067 -6.335 1.00 55.69 88 CYS A O 1
ATOM 678 N N . GLU A 1 89 ? 19.206 -7.550 -7.902 1.00 49.91 89 GLU A N 1
ATOM 679 C CA . GLU A 1 89 ? 19.392 -8.882 -7.277 1.00 49.91 89 GLU A CA 1
ATOM 680 C C . GLU A 1 89 ? 18.404 -9.433 -6.239 1.00 49.91 89 GLU A C 1
ATOM 682 O O . GLU A 1 89 ? 18.455 -10.626 -5.964 1.00 49.91 89 GLU A O 1
ATOM 687 N N . HIS A 1 90 ? 17.421 -8.687 -5.742 1.00 45.25 90 HIS A N 1
ATOM 688 C CA . HIS A 1 90 ? 16.457 -9.247 -4.779 1.00 45.25 90 HIS A CA 1
ATOM 689 C C . HIS A 1 90 ? 15.022 -8.801 -5.054 1.00 45.25 90 HIS A C 1
ATOM 691 O O . HIS A 1 90 ? 14.821 -7.748 -5.671 1.00 45.25 90 HIS A O 1
ATOM 697 N N . PRO A 1 91 ? 14.004 -9.560 -4.592 1.00 49.84 91 PRO A N 1
ATOM 698 C CA . PRO A 1 91 ? 12.640 -9.065 -4.611 1.00 49.84 91 PRO A CA 1
ATOM 699 C C . PRO A 1 91 ? 12.608 -7.789 -3.770 1.00 49.84 91 PRO A C 1
ATOM 701 O O . PRO A 1 91 ? 12.758 -7.827 -2.548 1.00 49.84 91 PRO A O 1
ATOM 704 N N . ARG A 1 92 ? 12.449 -6.634 -4.427 1.00 57.72 92 ARG A N 1
ATOM 705 C CA . ARG A 1 92 ? 12.054 -5.421 -3.712 1.00 57.72 92 ARG A CA 1
ATOM 706 C C . ARG A 1 92 ? 10.741 -5.723 -3.011 1.00 57.72 92 ARG A C 1
ATOM 708 O O . ARG A 1 92 ? 9.959 -6.537 -3.497 1.00 57.72 92 ARG A O 1
ATOM 715 N N . GLN A 1 93 ? 10.514 -5.084 -1.868 1.00 63.34 93 GLN A N 1
ATOM 716 C CA . GLN A 1 93 ? 9.205 -5.124 -1.234 1.00 63.34 93 GLN A CA 1
ATOM 717 C C . GLN A 1 93 ? 8.177 -4.687 -2.283 1.00 63.34 93 GLN A C 1
ATOM 719 O O . GLN A 1 93 ? 8.127 -3.530 -2.683 1.00 63.34 93 GLN A O 1
ATOM 724 N N . THR A 1 94 ? 7.421 -5.653 -2.787 1.00 80.12 94 THR A N 1
A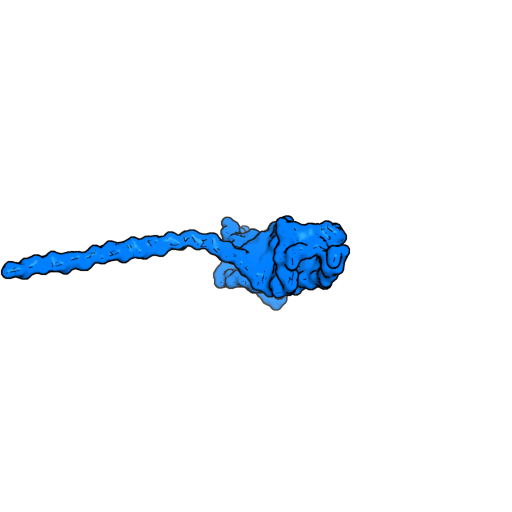TOM 725 C CA . THR A 1 94 ? 6.301 -5.493 -3.719 1.00 80.12 94 THR A CA 1
ATOM 726 C C . THR A 1 94 ? 4.983 -5.555 -2.952 1.00 80.12 94 THR A C 1
ATOM 728 O O . THR A 1 94 ? 3.926 -5.844 -3.505 1.00 80.12 94 THR A O 1
ATOM 731 N N . ARG A 1 95 ? 5.055 -5.330 -1.641 1.00 88.06 95 ARG A N 1
ATOM 732 C CA . ARG A 1 95 ? 3.957 -5.390 -0.692 1.00 88.06 95 ARG A CA 1
ATOM 733 C C . ARG A 1 95 ? 4.242 -4.430 0.446 1.00 88.06 95 ARG A C 1
ATOM 735 O O . ARG A 1 95 ? 5.390 -4.335 0.879 1.00 88.06 95 ARG A O 1
ATOM 742 N N . TYR A 1 96 ? 3.190 -3.814 0.962 1.00 92.25 96 TYR A N 1
ATOM 743 C CA . TYR A 1 96 ? 3.217 -3.203 2.281 1.00 92.25 96 TYR A CA 1
ATOM 744 C C . TYR A 1 96 ? 2.236 -3.897 3.220 1.00 92.25 96 TYR A C 1
ATOM 746 O O . TYR A 1 96 ? 1.117 -4.217 2.822 1.00 92.25 96 TYR A O 1
ATOM 754 N N . LEU A 1 97 ? 2.709 -4.131 4.441 1.00 95.19 97 LEU A N 1
ATOM 755 C CA . LEU A 1 97 ? 2.008 -4.776 5.539 1.00 95.19 97 LEU A CA 1
ATOM 756 C C . LEU A 1 97 ? 1.493 -3.716 6.500 1.00 95.19 97 LEU A C 1
ATOM 758 O O . LEU A 1 97 ? 2.296 -2.934 7.000 1.00 95.19 97 LEU A O 1
ATOM 762 N N . PHE A 1 98 ? 0.206 -3.737 6.811 1.00 96.31 98 PHE A N 1
ATOM 763 C CA . PHE A 1 98 ? -0.314 -3.042 7.978 1.00 96.31 98 PHE A CA 1
ATOM 764 C C . PHE A 1 98 ? -0.440 -4.055 9.111 1.00 96.31 98 PHE A C 1
ATOM 766 O O . PHE A 1 98 ? -1.138 -5.070 8.980 1.00 96.31 98 PHE A O 1
ATOM 773 N N . ASP A 1 99 ? 0.265 -3.784 10.206 1.00 96.25 99 ASP A N 1
ATOM 774 C CA . ASP A 1 99 ? 0.204 -4.613 11.403 1.00 96.25 99 ASP A CA 1
ATOM 775 C C . ASP A 1 99 ? -1.201 -4.591 12.016 1.00 96.25 99 ASP A C 1
ATOM 777 O O . ASP A 1 99 ? -1.989 -3.664 11.812 1.00 96.25 99 ASP A O 1
ATOM 781 N N . ILE A 1 100 ? -1.505 -5.632 12.792 1.00 96.19 100 ILE A N 1
ATOM 782 C CA . ILE A 1 100 ? -2.735 -5.708 13.586 1.00 96.19 100 ILE A CA 1
ATOM 783 C C . ILE A 1 100 ? -2.808 -4.476 14.488 1.00 96.19 100 ILE A C 1
ATOM 785 O O . ILE A 1 100 ? -1.835 -4.137 15.166 1.00 96.19 100 ILE A O 1
ATOM 789 N N . LYS A 1 101 ? -3.977 -3.837 14.538 1.00 95.69 101 LYS A N 1
ATOM 790 C CA . LYS A 1 101 ? -4.215 -2.704 15.431 1.00 95.69 101 LYS A CA 1
ATOM 791 C C . LYS A 1 101 ? -5.312 -3.043 16.422 1.00 95.69 101 LYS A C 1
ATOM 793 O O . LYS A 1 101 ? -6.404 -3.444 16.028 1.00 95.69 101 LYS A O 1
ATOM 798 N N . ASN A 1 102 ? -5.009 -2.832 17.697 1.00 96.19 102 ASN A N 1
ATOM 799 C CA . ASN A 1 102 ? -5.972 -2.918 18.788 1.00 96.19 102 ASN A CA 1
ATOM 800 C C . ASN A 1 102 ? -6.335 -1.504 19.233 1.00 96.19 102 ASN A C 1
ATOM 802 O O . ASN A 1 102 ? -5.448 -0.652 19.332 1.00 96.19 102 ASN A O 1
ATOM 806 N N . SER A 1 103 ? -7.616 -1.263 19.500 1.00 96.38 103 SER A N 1
ATOM 807 C CA . SER A 1 103 ? -8.128 0.051 19.907 1.00 96.38 103 SER A CA 1
ATOM 808 C C . SER A 1 103 ? -7.720 1.191 18.964 1.00 96.38 103 SER A C 1
ATOM 810 O O . SER A 1 103 ? -7.302 2.267 19.394 1.00 96.38 103 SER A O 1
ATOM 812 N N . TRP A 1 104 ? -7.815 0.956 17.655 1.00 97.25 104 TRP A N 1
ATOM 813 C CA . TRP A 1 104 ? -7.466 1.938 16.639 1.00 97.25 104 TRP A CA 1
ATOM 814 C C . TRP A 1 104 ? -8.590 2.959 16.455 1.00 97.25 104 TRP A C 1
ATOM 816 O O . TRP A 1 104 ? -9.680 2.629 15.987 1.00 97.25 104 TRP A O 1
ATOM 826 N N . GLY A 1 105 ? -8.328 4.201 16.859 1.00 97.00 105 GLY A N 1
ATOM 827 C CA . GLY A 1 105 ? -9.332 5.262 16.912 1.00 97.00 105 GLY A CA 1
ATOM 828 C C . GLY A 1 105 ? -9.883 5.687 15.549 1.00 97.00 105 GLY A C 1
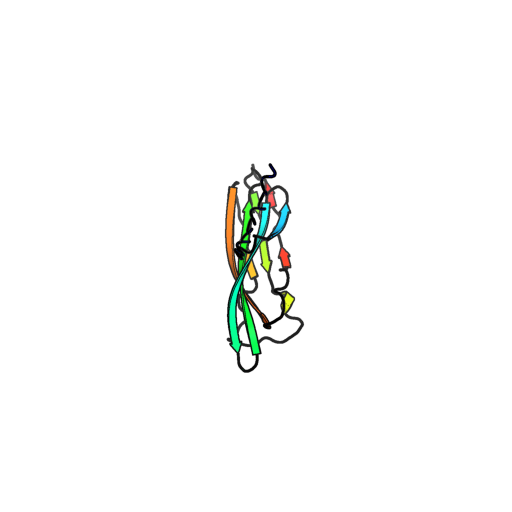ATOM 829 O O . GLY A 1 105 ? -9.298 5.426 14.497 1.00 97.00 105 GLY A O 1
ATOM 830 N N . ASN A 1 106 ? -11.016 6.385 15.584 1.00 96.81 106 ASN A N 1
ATOM 831 C CA . ASN A 1 106 ? -11.595 7.054 14.421 1.00 96.81 106 ASN A CA 1
ATOM 832 C C . ASN A 1 106 ? -10.678 8.174 13.886 1.00 96.81 106 ASN A C 1
ATOM 834 O O . ASN A 1 106 ? -9.782 8.646 14.587 1.00 96.81 106 ASN A O 1
ATOM 838 N N . ALA A 1 107 ? -10.930 8.612 12.650 1.00 96.44 107 ALA A N 1
ATOM 839 C CA . ALA A 1 107 ? -10.166 9.628 11.925 1.00 96.44 107 ALA A CA 1
ATOM 840 C C . ALA A 1 107 ? -8.655 9.343 11.908 1.00 96.44 107 ALA A C 1
ATOM 842 O O . ALA A 1 107 ? -7.828 10.256 11.929 1.00 96.44 107 ALA A O 1
ATOM 843 N N . SER A 1 108 ? -8.299 8.058 11.896 1.00 96.50 108 SER A N 1
ATOM 844 C CA . SER A 1 108 ? -6.916 7.598 11.918 1.00 96.50 108 SER A CA 1
ATOM 845 C C . SER A 1 108 ? -6.504 7.086 10.548 1.00 96.50 108 SER A C 1
ATOM 847 O O . SER A 1 108 ? -7.286 6.456 9.838 1.00 96.50 108 SER A O 1
ATOM 849 N N . SER A 1 109 ? -5.250 7.331 10.185 1.00 96.75 109 SER A N 1
ATOM 850 C CA . SER A 1 109 ? -4.657 6.853 8.941 1.00 96.75 109 SER A CA 1
ATOM 851 C C . SER A 1 109 ? -3.258 6.321 9.216 1.00 96.75 109 SER A C 1
ATOM 853 O O . SER A 1 109 ? -2.507 6.895 10.006 1.00 96.75 109 SER A O 1
ATOM 855 N N . GLU A 1 110 ? -2.915 5.217 8.569 1.00 97.38 110 GLU A N 1
ATOM 856 C CA . GLU A 1 110 ? -1.552 4.722 8.459 1.00 97.38 110 GLU A CA 1
ATOM 857 C C . GLU A 1 110 ? -1.195 4.590 6.984 1.00 97.38 110 GLU A C 1
ATOM 859 O O . GLU A 1 110 ? -2.030 4.228 6.153 1.00 97.38 110 GLU A O 1
ATOM 864 N N . SER A 1 111 ? 0.063 4.867 6.655 1.00 97.12 111 SER A N 1
ATOM 865 C CA . SER A 1 111 ? 0.555 4.745 5.291 1.00 97.12 111 SER A CA 1
ATOM 866 C C . SER A 1 111 ? 1.892 4.036 5.240 1.00 97.12 111 SER A C 1
ATOM 868 O O . SER A 1 111 ? 2.738 4.227 6.114 1.00 97.12 111 SER A O 1
ATOM 870 N N . GLY A 1 112 ? 2.104 3.307 4.154 1.00 95.00 112 GLY A N 1
ATOM 871 C CA . GLY A 1 112 ? 3.341 2.603 3.882 1.00 95.00 112 GLY A CA 1
ATOM 872 C C . GLY A 1 112 ? 3.792 2.739 2.450 1.00 95.00 112 GLY A C 1
ATOM 873 O O . GLY A 1 112 ? 2.973 2.897 1.547 1.00 95.00 112 GLY A O 1
ATOM 874 N N . VAL A 1 113 ? 5.101 2.653 2.231 1.00 93.19 113 VAL A N 1
ATOM 875 C CA . VAL A 1 113 ? 5.698 2.793 0.902 1.00 93.19 113 VAL A CA 1
ATOM 876 C C . VAL A 1 113 ? 6.419 1.520 0.507 1.00 93.19 113 VAL A C 1
ATOM 878 O O . VAL A 1 113 ? 7.161 0.940 1.295 1.00 93.19 113 VAL A O 1
ATOM 881 N N . TYR A 1 114 ? 6.252 1.140 -0.752 1.00 89.88 114 TYR A N 1
ATOM 882 C CA . TYR A 1 114 ? 7.030 0.091 -1.389 1.00 89.88 114 TYR A CA 1
ATOM 883 C C . TYR A 1 114 ? 7.266 0.425 -2.867 1.00 89.88 114 TYR A C 1
ATOM 885 O O . TYR A 1 114 ? 6.734 1.411 -3.381 1.00 89.88 114 TYR A O 1
ATOM 893 N N . TYR A 1 115 ? 8.108 -0.348 -3.554 1.00 86.50 115 TYR A N 1
ATOM 894 C CA . TYR A 1 115 ? 8.499 -0.044 -4.932 1.00 86.50 115 TYR A CA 1
ATOM 895 C C . TYR A 1 115 ? 8.292 -1.237 -5.847 1.00 86.50 115 TYR A C 1
ATOM 897 O O . TYR A 1 115 ? 8.678 -2.359 -5.523 1.00 86.50 115 TYR A O 1
ATOM 905 N N . VAL A 1 116 ? 7.758 -0.961 -7.031 1.00 84.62 116 VAL A N 1
ATOM 906 C CA . VAL A 1 116 ? 7.495 -1.957 -8.069 1.00 84.62 116 VAL A CA 1
ATOM 907 C C . VAL A 1 116 ? 8.321 -1.605 -9.297 1.00 84.62 116 VAL A C 1
ATOM 909 O O . VAL A 1 116 ? 8.468 -0.432 -9.641 1.00 84.62 116 VAL A O 1
ATOM 912 N N . LEU A 1 117 ? 8.900 -2.622 -9.929 1.00 81.81 117 LEU A N 1
ATOM 913 C CA . LEU A 1 117 ? 9.545 -2.502 -11.231 1.00 81.81 117 LEU A CA 1
ATOM 914 C C . LEU A 1 117 ? 8.662 -3.191 -12.259 1.00 81.81 117 LEU A C 1
ATOM 916 O O . LEU A 1 117 ? 8.251 -4.330 -12.048 1.00 81.81 117 LEU A O 1
ATOM 920 N N . VAL A 1 118 ? 8.399 -2.494 -13.352 1.00 81.62 118 VAL A N 1
ATOM 921 C CA . VAL A 1 118 ? 7.590 -2.967 -14.474 1.00 81.62 118 VAL A CA 1
ATOM 922 C C . VAL A 1 118 ? 8.434 -2.780 -15.736 1.00 81.62 118 VAL A C 1
ATOM 924 O O . VAL A 1 118 ? 9.120 -1.759 -15.828 1.00 81.62 118 VAL A O 1
ATOM 927 N N . PRO A 1 119 ? 8.484 -3.736 -16.679 1.00 83.00 119 PRO A N 1
ATOM 928 C CA . PRO A 1 119 ? 9.127 -3.529 -17.972 1.00 83.00 119 PRO A CA 1
ATOM 929 C C . PRO A 1 119 ? 8.679 -2.213 -18.609 1.00 83.00 119 PRO A C 1
ATOM 931 O O . PRO A 1 119 ? 7.513 -1.834 -18.541 1.00 83.00 119 PRO A O 1
ATOM 934 N N . GLU A 1 120 ? 9.620 -1.470 -19.182 1.00 83.12 120 GLU A N 1
ATOM 935 C CA . GLU A 1 120 ? 9.284 -0.192 -19.805 1.00 83.12 120 GLU A CA 1
ATOM 936 C C . GLU A 1 120 ? 8.353 -0.414 -21.010 1.00 83.12 120 GLU A C 1
ATOM 938 O O . GLU A 1 120 ? 8.652 -1.225 -21.885 1.00 83.12 120 GLU A O 1
ATOM 943 N N . GLY A 1 121 ? 7.230 0.308 -21.041 1.00 81.69 121 GLY A N 1
ATOM 944 C CA . GLY A 1 121 ? 6.171 0.144 -22.044 1.00 81.69 121 GLY A CA 1
ATOM 945 C C . GLY A 1 121 ? 4.965 -0.666 -21.559 1.00 81.69 121 GLY A C 1
ATOM 946 O O . GLY A 1 121 ? 3.892 -0.527 -22.141 1.00 81.69 121 GLY A O 1
ATOM 947 N N . ASP A 1 122 ? 5.108 -1.428 -20.473 1.00 82.56 122 ASP A N 1
ATOM 948 C CA . ASP A 1 122 ? 3.987 -2.098 -19.815 1.00 82.56 122 ASP A CA 1
ATOM 949 C C . ASP A 1 122 ? 3.311 -1.153 -18.806 1.00 82.56 122 ASP A C 1
ATOM 951 O O . ASP A 1 122 ? 3.953 -0.308 -18.172 1.00 82.56 122 ASP A O 1
ATOM 955 N N . GLU A 1 123 ? 2.002 -1.316 -18.622 1.00 83.69 123 GLU A N 1
ATOM 956 C CA . GLU A 1 123 ? 1.266 -0.625 -17.563 1.00 83.69 123 GLU A CA 1
ATOM 957 C C . GLU A 1 123 ? 1.561 -1.252 -16.193 1.00 83.69 123 GLU A C 1
ATOM 959 O O . GLU A 1 123 ? 1.729 -2.468 -16.064 1.00 83.69 123 GLU A O 1
ATOM 964 N N . LEU A 1 124 ? 1.586 -0.422 -15.143 1.00 84.25 124 LEU A N 1
ATOM 965 C CA . LEU A 1 124 ? 1.625 -0.916 -13.768 1.00 84.25 124 LEU A CA 1
ATOM 966 C C . LEU A 1 124 ? 0.350 -1.740 -13.507 1.00 84.25 124 LEU A C 1
ATOM 968 O O . LEU A 1 124 ? -0.744 -1.181 -13.592 1.00 84.25 124 LEU A O 1
ATOM 972 N N . PRO A 1 125 ? 0.454 -3.041 -13.180 1.00 82.56 125 PRO A N 1
ATOM 973 C CA . PRO A 1 125 ? -0.726 -3.845 -12.896 1.00 82.56 125 PRO A CA 1
ATOM 974 C C . PRO A 1 125 ? -1.426 -3.352 -11.629 1.00 82.56 125 PRO A C 1
ATOM 976 O O . PRO A 1 125 ? -0.772 -2.916 -10.688 1.00 82.56 125 PRO A O 1
ATOM 979 N N . GLN A 1 126 ? -2.747 -3.508 -11.572 1.00 86.56 126 GLN A N 1
ATOM 980 C CA . GLN A 1 126 ? -3.513 -3.285 -10.345 1.00 86.56 126 GLN A CA 1
ATOM 981 C C . GLN A 1 126 ? -2.993 -4.182 -9.201 1.00 86.56 126 GLN A C 1
ATOM 983 O O . GLN A 1 126 ? -2.703 -5.366 -9.432 1.00 86.56 126 GLN A O 1
ATOM 988 N N . PRO A 1 127 ? -2.877 -3.668 -7.963 1.00 90.12 127 PRO A N 1
ATOM 989 C CA . PRO A 1 127 ? -2.454 -4.476 -6.830 1.00 90.12 127 PRO A CA 1
ATOM 990 C C . PRO A 1 127 ? -3.524 -5.489 -6.408 1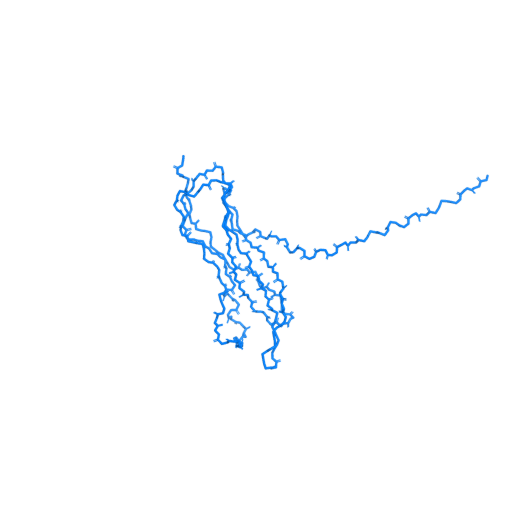.00 90.12 127 PRO A C 1
ATOM 992 O O . PRO A 1 127 ? -4.725 -5.232 -6.429 1.00 90.12 127 PRO A O 1
ATOM 995 N N . SER A 1 128 ? -3.066 -6.630 -5.904 1.00 91.06 128 SER A N 1
ATOM 996 C CA . SER A 1 128 ? -3.848 -7.470 -4.995 1.00 91.06 128 SER A CA 1
ATOM 997 C C . SER A 1 128 ? -3.912 -6.828 -3.607 1.00 91.06 128 SER A C 1
ATOM 999 O O . SER A 1 128 ? -3.003 -6.095 -3.211 1.00 91.06 128 SER A O 1
ATOM 1001 N N . TRP A 1 129 ? -4.959 -7.123 -2.842 1.00 94.88 129 TRP A N 1
ATOM 1002 C CA . TRP A 1 129 ? -5.162 -6.530 -1.521 1.00 94.88 129 TRP A CA 1
ATOM 1003 C C . TRP A 1 129 ? -5.883 -7.478 -0.565 1.00 94.88 129 TRP A C 1
ATOM 1005 O O . TRP A 1 129 ? -6.563 -8.414 -0.986 1.00 94.88 129 TRP A O 1
ATOM 1015 N N . ASN A 1 130 ? -5.740 -7.205 0.729 1.00 96.06 130 ASN A N 1
ATOM 1016 C CA . ASN A 1 130 ? -6.512 -7.830 1.796 1.00 96.06 130 ASN A CA 1
ATOM 1017 C C . ASN A 1 130 ? -6.812 -6.784 2.872 1.00 96.06 130 ASN A C 1
ATOM 1019 O O . ASN A 1 130 ? -5.887 -6.291 3.515 1.00 96.06 130 ASN A O 1
ATOM 1023 N N . LEU A 1 131 ? -8.093 -6.475 3.082 1.00 97.62 131 LEU A N 1
ATOM 1024 C CA . LEU A 1 131 ? -8.544 -5.717 4.247 1.00 97.62 131 LEU A CA 1
ATOM 1025 C C . LEU A 1 131 ? -8.798 -6.703 5.384 1.00 97.62 131 LEU A C 1
ATOM 1027 O O . LEU A 1 131 ? -9.650 -7.586 5.272 1.00 97.62 131 LEU A O 1
ATOM 1031 N N . GLY A 1 132 ? -8.040 -6.560 6.467 1.00 96.38 132 GLY A N 1
ATOM 1032 C CA . GLY A 1 132 ? -8.211 -7.360 7.667 1.00 96.38 132 GLY A CA 1
ATOM 1033 C C . GLY A 1 132 ? -9.629 -7.246 8.208 1.00 96.38 132 GLY A C 1
ATOM 1034 O O . GLY A 1 132 ? -10.240 -6.178 8.172 1.00 96.38 132 GLY A O 1
ATOM 1035 N N . LYS A 1 133 ? -10.156 -8.354 8.737 1.00 96.75 133 LYS A N 1
ATOM 1036 C CA . LYS A 1 133 ? -11.422 -8.319 9.477 1.00 96.75 133 LYS A CA 1
ATOM 1037 C C . LYS A 1 133 ? -11.304 -7.311 10.614 1.00 96.75 133 LYS A C 1
ATOM 1039 O O . LYS A 1 133 ? -10.279 -7.286 11.298 1.00 96.75 133 LYS A O 1
ATOM 1044 N N . PHE A 1 134 ? -12.354 -6.530 10.819 1.00 96.88 134 PHE A N 1
ATOM 1045 C CA . PHE A 1 134 ? -12.414 -5.548 11.887 1.00 96.88 134 PHE A CA 1
ATOM 1046 C C . PHE A 1 134 ? -13.731 -5.636 12.654 1.00 96.88 134 PHE A C 1
ATOM 1048 O O . PHE A 1 134 ? -14.748 -6.098 12.131 1.00 96.88 134 PHE A O 1
ATOM 1055 N N . GLU A 1 135 ? -13.685 -5.179 13.898 1.00 97.69 135 GLU A N 1
ATOM 1056 C CA . GLU A 1 135 ? -14.817 -5.084 14.815 1.00 97.69 135 GLU A CA 1
ATOM 1057 C C . GLU A 1 135 ? -14.809 -3.717 15.505 1.00 97.69 135 GLU A C 1
ATOM 1059 O O . GLU A 1 135 ? -13.743 -3.176 15.807 1.00 97.69 135 GLU A O 1
ATOM 1064 N N . PHE A 1 136 ? -15.998 -3.161 15.738 1.00 97.38 136 PHE A N 1
ATOM 1065 C CA . PHE A 1 136 ? -16.180 -1.979 16.581 1.00 97.38 136 PHE A CA 1
ATOM 1066 C C . PHE A 1 136 ? -16.126 -2.404 18.047 1.00 97.38 136 PHE A C 1
ATOM 1068 O O . PHE A 1 136 ? -16.673 -3.453 18.393 1.00 97.38 136 PHE A O 1
ATOM 1075 N N . ILE A 1 137 ? -15.455 -1.616 18.886 1.00 96.50 137 ILE A N 1
ATOM 1076 C CA . ILE A 1 137 ? -15.256 -1.944 20.309 1.00 96.50 137 ILE A CA 1
ATOM 1077 C C . ILE A 1 137 ? -15.805 -0.882 21.267 1.00 96.50 137 ILE A C 1
ATOM 1079 O O . ILE A 1 137 ? -15.550 -0.960 22.470 1.00 96.50 137 ILE A O 1
ATOM 1083 N N . ASP A 1 138 ? -16.517 0.107 20.732 1.00 89.19 138 ASP A N 1
ATOM 1084 C CA . ASP A 1 138 ? -17.217 1.154 21.475 1.00 89.19 138 ASP A CA 1
ATOM 1085 C C . ASP A 1 138 ? -18.745 0.975 21.473 1.00 89.19 138 ASP A C 1
ATOM 1087 O O . ASP A 1 138 ? -19.281 0.204 20.642 1.00 89.19 138 ASP A O 1
#

Foldseek 3Di:
DDDDDDDDPPPPPPPPPPPFDWAWPDDDLQWTKTKGKDFDDWDDFPPFIWTKIKMKIKTAAQNQFFKWFAKKKKFPPVVPPPDDDGDVPDPWCRMDIDHTDDRHGHGDMDMDITMDIGTPPDDRDGIDIDGTDMDGDD

pLDDT: mean 80.57, std 20.09, range [36.97, 98.25]

Secondary structure (DSSP, 8-state):
-PPP---------------PPPEEEEEETTEEEEEEEEEEEEEEETTEEEEEEEEEEEEEE-SSS-EEE--EEEE-GGGGGSS---SSSS----EEEEPPEEEE-TTEEEEEEEEEEEETTSPPPPPEEEPPPEEE--

Radius of gyration: 21.62 Å; chains: 1; bounding box: 46×66×60 Å

Sequence (138 aa):
MKIPILPAAVVLTTLFTTAQAQEVLVKDKGVALSYKSEYTKSITCGTKKFAQYKITAYLENNSGHTINIGYSDVSHNGYRNKTDVSPCEHPRQTRYLFDIKNSWGNASSESGVYYVLVPEGDELPQPSWNLGKFEFID